Protein AF-V7DDE2-F1 (afdb_monomer)

Nearest PDB structures (foldseek):
  7qza-assembly1_A  TM=9.331E-01  e=8.440E-14  Pseudomonas putida
  7qyq-assembly1_D  TM=9.398E-01  e=1.914E-13  Pseudomonas putida
  7qyz-assembly1_A  TM=9.447E-01  e=3.537E-13  Pseudomonas putida
  7yzt-assembly1_B  TM=6.755E-01  e=1.272E-01  Acinetobacter radioresistens

Mean predicted aligned error: 3.85 Å

Organism: NCBI:txid1388762

Secondary structure (DSSP, 8-state):
----GGGT-SSPPSEEEEEEE--S-GGGHHHHHHHHGGG--SSSEEEEE-HHHHHHTT---TT--PPPPP--SS-------SEEEEEEES-HHHHHHT-

Solvent-accessible surface area (backbone atoms only — not comparable to full-atom values): 6298 Å² total; per-residue (Å²): 131,95,72,53,56,40,80,75,47,80,78,74,60,87,32,74,50,80,46,76,40,72,84,87,53,78,86,52,41,65,64,51,46,66,67,45,56,86,66,51,73,21,54,43,30,36,81,45,84,24,63,63,40,36,53,73,70,76,46,88,60,93,89,70,66,81,73,74,77,63,94,57,102,57,94,56,83,68,81,83,42,21,36,36,38,41,40,49,37,85,48,67,66,63,55,57,77,76,105

pLDDT: mean 93.15, std 5.47, range [56.41, 97.81]

Sequence (99 aa):
MPFQQGLLATPVPAHARHLFFSLQSPEALPAALDALLPQVDGEQLILGVGAPLAKALGRDVPGLRAFPQLDAAVENPSTQHALWLWLRGDERGDLLLRA

Radius of gyration: 15.31 Å; Cα contacts (8 Å, |Δi|>4): 130; chains: 1; bounding box: 33×39×34 Å

InterPro domains:
  IPR011008 Dimeric alpha-beta barrel [SSF54909] (2-96)

Foldseek 3Di:
DDALCQVPDPPFAPDKDKDFAADDDLVCVVVVCVVCVVVQNSRQKHKDAAPVQCVSVVHDDPPHDFDDFDD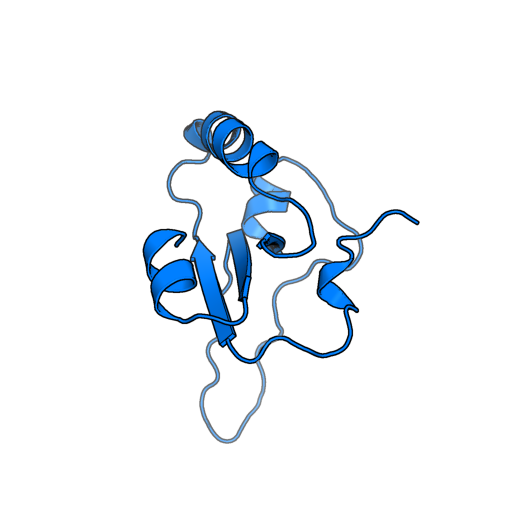DPDGDDRDTGGMMIMGGDRDVVVNVVVD

Structure (mmCIF, N/CA/C/O backbone):
data_AF-V7DDE2-F1
#
_entry.id   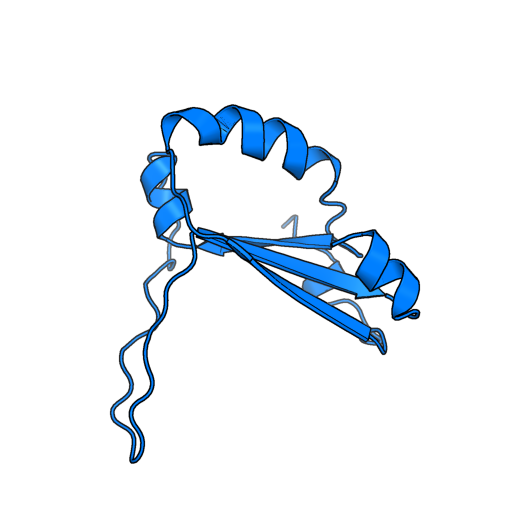AF-V7DDE2-F1
#
loop_
_atom_site.group_PDB
_atom_site.id
_atom_site.type_symbol
_atom_site.label_atom_id
_atom_site.label_alt_id
_atom_site.label_comp_id
_atom_site.label_asym_id
_atom_site.label_entity_id
_atom_site.label_seq_id
_atom_site.pdbx_PDB_ins_code
_atom_site.Cartn_x
_atom_site.Cartn_y
_atom_site.Cartn_z
_atom_site.occupancy
_atom_site.B_iso_or_equiv
_atom_site.auth_seq_id
_atom_site.auth_comp_id
_atom_site.auth_asym_id
_atom_site.auth_atom_id
_atom_site.pdbx_PDB_model_num
ATOM 1 N N . MET A 1 1 ? -12.821 -3.202 -15.876 1.00 56.41 1 MET A N 1
ATOM 2 C CA . MET A 1 1 ? -12.835 -2.927 -14.422 1.00 56.41 1 MET A CA 1
ATOM 3 C C . MET A 1 1 ? -11.715 -1.939 -14.151 1.00 56.41 1 MET A C 1
ATOM 5 O O . MET A 1 1 ? -10.633 -2.190 -14.669 1.00 56.41 1 MET A O 1
ATOM 9 N N . PRO A 1 2 ? -11.948 -0.814 -13.461 1.00 87.12 2 PRO A N 1
ATOM 10 C CA . PRO A 1 2 ? -10.869 0.113 -13.128 1.00 87.12 2 PRO A CA 1
ATOM 11 C C . PRO A 1 2 ? -9.895 -0.550 -12.142 1.00 87.12 2 PRO A C 1
ATOM 13 O O . PRO A 1 2 ? -10.324 -1.196 -11.188 1.00 87.12 2 PRO A O 1
ATOM 16 N N . PHE A 1 3 ? -8.593 -0.421 -12.392 1.00 94.25 3 PHE A N 1
ATOM 17 C CA . PHE A 1 3 ? -7.516 -0.882 -11.512 1.00 94.25 3 PHE A CA 1
ATOM 18 C C . PHE A 1 3 ? -6.310 0.058 -11.643 1.00 94.25 3 PHE A C 1
ATOM 20 O O . PHE A 1 3 ? -6.199 0.790 -12.629 1.00 94.25 3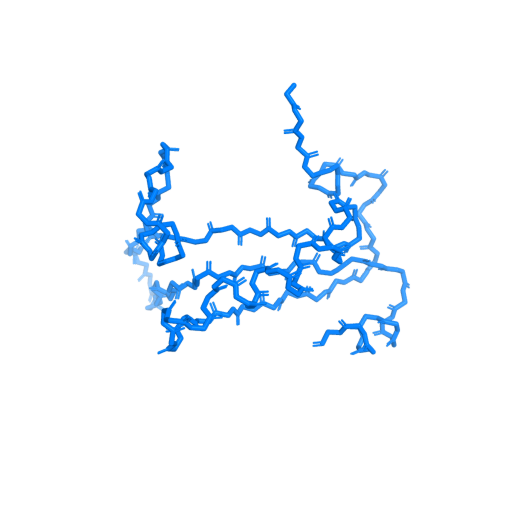 PHE A O 1
ATOM 27 N N . GLN A 1 4 ? -5.406 0.027 -10.663 1.00 96.81 4 GLN A N 1
ATOM 28 C CA . GLN A 1 4 ? -4.161 0.803 -10.688 1.00 96.81 4 GLN A CA 1
ATOM 29 C C . GLN A 1 4 ? -3.232 0.250 -11.778 1.00 96.81 4 GLN A C 1
ATOM 31 O O . GLN A 1 4 ? -2.703 -0.854 -11.638 1.00 96.81 4 GLN A O 1
ATOM 36 N N . GLN A 1 5 ? -3.077 0.987 -12.882 1.00 95.81 5 GLN A N 1
ATOM 37 C CA . GLN A 1 5 ? -2.401 0.530 -14.105 1.00 95.81 5 GLN A CA 1
ATOM 38 C C . GLN A 1 5 ? -0.957 0.083 -13.864 1.00 95.81 5 GLN A C 1
ATOM 40 O O . GLN A 1 5 ? -0.490 -0.880 -14.475 1.00 95.81 5 GLN A O 1
A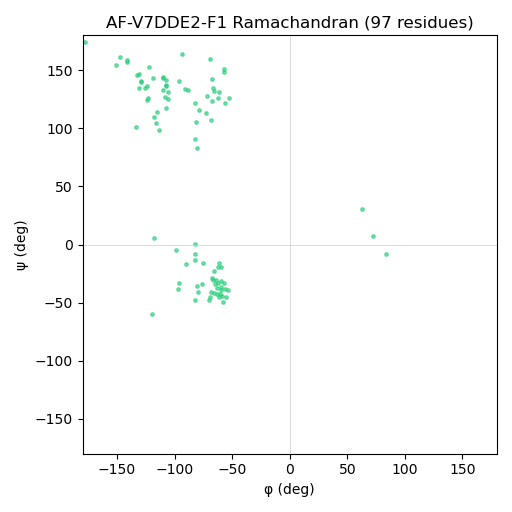TOM 45 N N . GLY A 1 6 ? -0.271 0.712 -12.909 1.00 95.56 6 GLY A N 1
ATOM 46 C CA . GLY A 1 6 ? 1.096 0.379 -12.542 1.00 95.56 6 GLY A CA 1
ATOM 47 C C . GLY A 1 6 ? 1.289 -1.066 -12.058 1.00 95.56 6 GLY A C 1
ATOM 48 O O . GLY A 1 6 ? 2.402 -1.579 -12.138 1.00 95.56 6 GLY A O 1
ATOM 49 N N . LEU A 1 7 ? 0.222 -1.760 -11.637 1.00 95.31 7 LEU A N 1
ATOM 50 C CA . LEU A 1 7 ? 0.271 -3.184 -11.279 1.00 95.31 7 LEU A CA 1
ATOM 51 C C . LEU A 1 7 ? 0.660 -4.086 -12.458 1.00 95.31 7 LEU A C 1
ATOM 53 O O . LEU A 1 7 ? 1.302 -5.112 -12.247 1.00 95.31 7 LEU A O 1
ATOM 57 N N . LEU A 1 8 ? 0.261 -3.719 -13.679 1.00 95.31 8 LEU A N 1
ATOM 58 C CA . LEU A 1 8 ? 0.482 -4.509 -14.898 1.00 95.31 8 LEU A CA 1
ATOM 59 C C . LEU A 1 8 ? 1.360 -3.778 -15.924 1.00 95.31 8 LEU A C 1
ATOM 61 O O . LEU A 1 8 ? 1.530 -4.261 -17.041 1.00 95.31 8 LEU A O 1
ATOM 65 N N . ALA A 1 9 ? 1.900 -2.611 -15.568 1.00 93.50 9 ALA A N 1
ATOM 66 C CA . ALA A 1 9 ? 2.700 -1.803 -16.477 1.00 93.50 9 ALA A CA 1
ATOM 67 C C . ALA A 1 9 ? 4.014 -2.507 -16.851 1.00 93.50 9 ALA A C 1
ATOM 69 O O . ALA A 1 9 ? 4.758 -2.970 -15.981 1.00 93.50 9 ALA A O 1
ATOM 70 N N . THR A 1 10 ? 4.306 -2.528 -18.153 1.00 91.94 10 THR A N 1
ATOM 71 C CA . THR A 1 10 ? 5.545 -3.060 -18.730 1.00 91.94 10 THR A CA 1
ATOM 72 C C . THR A 1 10 ? 6.234 -1.974 -19.570 1.00 91.94 10 THR A C 1
ATOM 74 O O . THR A 1 10 ? 5.536 -1.333 -20.358 1.00 91.94 10 THR A O 1
ATOM 77 N N . PRO A 1 11 ? 7.565 -1.793 -19.486 1.00 91.62 11 PRO A N 1
ATOM 78 C CA . PRO A 1 11 ? 8.491 -2.528 -18.625 1.00 91.62 11 PRO A CA 1
ATOM 79 C C . PRO A 1 11 ? 8.302 -2.187 -17.138 1.00 91.62 11 PRO A C 1
ATOM 81 O O . PRO A 1 11 ? 7.724 -1.161 -16.786 1.00 91.62 11 PRO A O 1
ATOM 84 N N . VAL A 1 12 ? 8.778 -3.070 -16.256 1.00 89.25 12 VAL A N 1
ATOM 85 C CA . VAL A 1 12 ? 8.857 -2.758 -14.823 1.00 89.25 12 VAL A CA 1
ATOM 86 C C . VAL A 1 12 ? 9.995 -1.745 -14.628 1.00 89.25 12 VAL A C 1
ATOM 88 O O . VAL A 1 12 ? 11.099 -2.027 -15.101 1.00 89.25 12 VAL A O 1
ATOM 91 N N . PRO A 1 13 ? 9.763 -0.599 -13.958 1.00 92.38 13 PRO A N 1
ATOM 92 C CA . PRO A 1 13 ? 10.809 0.385 -13.693 1.00 92.38 13 PRO A CA 1
ATOM 93 C C . PRO A 1 13 ? 11.991 -0.216 -12.936 1.00 92.38 13 PRO A C 1
ATOM 95 O O . PRO A 1 13 ? 11.830 -1.148 -12.142 1.00 92.38 13 PRO A O 1
ATOM 98 N N . ALA A 1 14 ? 13.180 0.342 -13.155 1.00 94.00 14 ALA A N 1
ATOM 99 C CA . ALA A 1 14 ? 14.412 -0.179 -12.565 1.00 94.00 14 ALA A CA 1
ATOM 100 C C . ALA A 1 14 ? 14.450 -0.043 -11.032 1.00 94.00 14 ALA A C 1
ATOM 102 O O . ALA A 1 14 ? 15.201 -0.763 -10.361 1.00 94.00 14 ALA A O 1
ATOM 103 N N . HIS A 1 15 ? 13.668 0.881 -10.464 1.00 96.31 15 HIS A N 1
ATOM 104 C CA . HIS A 1 15 ? 13.683 1.188 -9.042 1.00 96.31 15 HIS A CA 1
ATOM 105 C C . HIS A 1 15 ? 12.281 1.223 -8.427 1.00 96.31 15 HIS A C 1
ATOM 107 O O . HIS A 1 15 ? 11.286 1.607 -9.045 1.00 96.31 15 HIS A O 1
ATOM 113 N N . ALA A 1 16 ? 12.219 0.812 -7.160 1.00 95.94 16 ALA A N 1
ATOM 114 C CA . ALA A 1 16 ? 11.005 0.835 -6.365 1.00 95.94 16 ALA A CA 1
ATOM 115 C C . ALA A 1 16 ? 11.302 1.008 -4.871 1.00 95.94 16 ALA A C 1
ATOM 117 O O . ALA A 1 16 ? 12.357 0.596 -4.381 1.00 95.94 16 ALA A O 1
ATOM 118 N N . ARG A 1 17 ? 10.332 1.560 -4.136 1.00 96.75 17 ARG A N 1
ATOM 119 C CA . ARG A 1 17 ? 10.270 1.507 -2.669 1.00 96.75 17 ARG A CA 1
ATOM 120 C C . ARG A 1 17 ? 8.923 0.947 -2.231 1.00 96.75 17 ARG A C 1
ATOM 122 O O . ARG A 1 17 ? 7.880 1.356 -2.732 1.00 96.75 17 ARG A O 1
ATOM 129 N N . HIS A 1 18 ? 8.968 0.020 -1.280 1.00 96.62 18 HIS A N 1
ATOM 130 C CA . HIS A 1 18 ? 7.786 -0.549 -0.641 1.00 96.62 18 HIS A CA 1
ATOM 131 C C . HIS A 1 18 ? 7.708 0.000 0.780 1.00 96.62 18 HIS A C 1
ATOM 133 O O . HIS A 1 18 ? 8.619 -0.221 1.578 1.00 96.62 18 HIS A O 1
ATOM 139 N N . LEU A 1 19 ? 6.642 0.735 1.076 1.00 97.31 19 LEU A N 1
ATOM 140 C CA . LEU A 1 19 ? 6.368 1.264 2.405 1.00 97.31 19 LEU A CA 1
ATOM 141 C C . LEU A 1 19 ? 5.213 0.487 3.021 1.00 97.31 19 LEU A C 1
ATOM 143 O O . LEU A 1 19 ? 4.211 0.216 2.358 1.00 97.31 19 LEU A O 1
ATOM 147 N N . PHE A 1 20 ? 5.349 0.155 4.297 1.00 96.62 20 PHE A N 1
ATOM 148 C CA . PHE A 1 20 ? 4.365 -0.611 5.046 1.00 96.62 20 PHE A CA 1
ATOM 149 C C . PHE A 1 20 ? 3.944 0.192 6.269 1.00 96.62 20 PHE A C 1
ATOM 151 O O . PHE A 1 20 ? 4.793 0.608 7.056 1.00 96.62 20 PHE A O 1
ATOM 158 N N . PHE A 1 21 ? 2.640 0.402 6.437 1.00 95.94 21 PHE A N 1
ATOM 159 C CA . PHE A 1 21 ? 2.104 1.179 7.551 1.00 95.94 21 PHE A CA 1
ATOM 160 C C . PHE A 1 21 ? 1.187 0.325 8.416 1.00 95.94 21 PHE A C 1
ATOM 162 O O . PHE A 1 21 ? 0.406 -0.495 7.923 1.00 95.94 21 PHE A O 1
ATOM 169 N N . SER A 1 22 ? 1.257 0.566 9.720 1.00 94.94 22 SER A N 1
ATOM 170 C CA . SER A 1 22 ? 0.376 -0.026 10.722 1.00 94.94 22 SER A CA 1
ATOM 171 C C . SER A 1 22 ? -0.553 1.046 11.279 1.00 94.94 22 SER A C 1
ATOM 173 O O . SER A 1 22 ? -0.157 2.199 11.442 1.00 94.94 22 SER A O 1
ATOM 175 N N . LEU A 1 23 ? -1.794 0.670 11.578 1.00 93.06 23 LEU A N 1
ATOM 176 C CA . LEU A 1 23 ? -2.768 1.587 12.156 1.00 93.06 23 LEU A CA 1
ATOM 177 C C . LEU A 1 23 ? -2.493 1.752 13.655 1.00 93.06 23 LEU A C 1
ATOM 179 O O . LEU A 1 23 ? -2.604 0.785 14.404 1.00 93.06 23 LEU A O 1
ATOM 183 N N . GLN A 1 24 ? -2.139 2.965 14.079 1.00 92.94 24 GLN A N 1
ATOM 184 C CA . GLN A 1 24 ? -1.946 3.297 15.498 1.00 92.94 24 GLN A CA 1
ATOM 185 C C . GLN A 1 24 ? -3.184 3.955 16.117 1.00 92.94 24 GLN A C 1
ATOM 187 O O . GLN A 1 24 ? -3.526 3.665 17.257 1.00 92.94 24 GLN A O 1
ATOM 192 N N . SER A 1 25 ? -3.859 4.814 15.350 1.00 93.44 25 SER A N 1
ATOM 193 C CA . SER A 1 25 ? -4.995 5.630 15.784 1.00 93.44 25 SER A CA 1
ATOM 194 C C . SER A 1 25 ? -6.107 5.541 14.730 1.00 93.44 25 SER A C 1
ATOM 196 O O . SER A 1 25 ? -5.997 6.153 13.663 1.00 93.44 25 SER A O 1
ATOM 198 N N . PRO A 1 26 ? -7.151 4.724 14.959 1.00 92.31 26 PRO A N 1
ATOM 199 C CA . PRO A 1 26 ? -8.290 4.617 14.048 1.00 92.31 26 PRO A CA 1
ATOM 200 C C . PRO A 1 26 ? -9.038 5.940 13.844 1.00 92.31 26 PRO A C 1
ATOM 202 O O . PRO A 1 26 ? -9.555 6.190 12.761 1.00 92.31 26 PRO A O 1
ATOM 205 N N . GLU A 1 27 ? -9.071 6.806 14.853 1.00 94.94 27 GLU A N 1
ATOM 206 C CA . GLU A 1 27 ? -9.720 8.117 14.798 1.00 94.94 27 GLU A CA 1
ATOM 207 C C . GLU A 1 27 ? -9.024 9.100 13.843 1.00 94.94 27 GLU A C 1
ATOM 209 O O . GLU A 1 27 ? -9.692 9.942 13.245 1.00 94.94 27 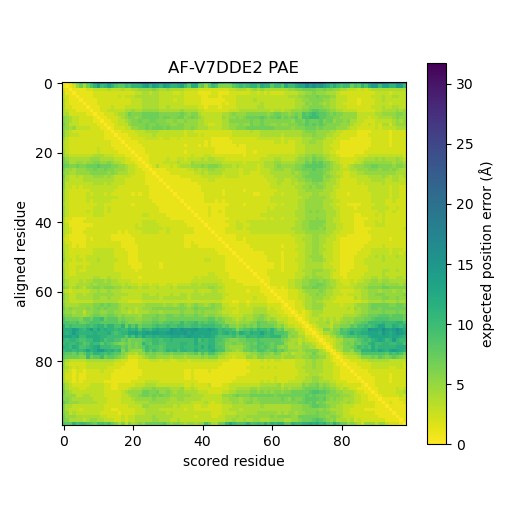GLU A O 1
ATOM 214 N N . ALA A 1 28 ? -7.710 8.964 13.632 1.00 95.12 28 ALA A N 1
ATOM 215 C CA . ALA A 1 28 ? -6.956 9.765 12.665 1.00 95.12 28 ALA A CA 1
ATOM 216 C C . ALA A 1 28 ? -7.066 9.241 11.220 1.00 95.12 28 ALA A C 1
ATOM 218 O O . ALA A 1 28 ? -6.608 9.898 10.282 1.00 95.12 28 ALA A O 1
ATOM 219 N N . LEU A 1 29 ? -7.664 8.060 11.023 1.00 95.44 29 LEU A N 1
ATOM 220 C CA . LEU A 1 29 ? -7.696 7.384 9.730 1.00 95.44 29 LEU A CA 1
ATOM 221 C C . LEU A 1 29 ? -8.357 8.206 8.609 1.00 95.44 29 LEU A C 1
ATOM 223 O O . LEU A 1 29 ? -7.770 8.245 7.528 1.00 95.44 29 LEU A O 1
ATOM 227 N N . PRO A 1 30 ? -9.515 8.873 8.808 1.00 95.81 30 PRO A N 1
ATOM 228 C CA . PRO A 1 30 ? -10.138 9.652 7.738 1.00 95.81 30 PRO A CA 1
ATOM 229 C C . PRO A 1 30 ? -9.206 10.745 7.207 1.00 95.81 30 PRO A C 1
ATOM 231 O O . PRO A 1 30 ? -8.931 10.785 6.014 1.00 95.81 30 PRO A O 1
ATOM 234 N N . ALA A 1 31 ? -8.616 11.542 8.104 1.00 96.69 31 ALA A N 1
ATOM 235 C CA . ALA A 1 31 ? -7.695 12.613 7.729 1.00 96.69 31 ALA A CA 1
ATOM 236 C C . ALA A 1 31 ? -6.430 12.083 7.031 1.00 96.69 31 ALA A C 1
ATOM 238 O O . ALA A 1 31 ? -5.938 12.692 6.082 1.00 96.69 31 ALA A O 1
ATOM 239 N N . ALA A 1 32 ? -5.909 10.932 7.470 1.00 96.31 32 ALA A N 1
ATOM 240 C CA . ALA A 1 32 ? -4.765 10.296 6.825 1.00 96.31 32 ALA A CA 1
ATOM 241 C C . ALA A 1 32 ? -5.092 9.824 5.396 1.00 96.31 32 ALA A C 1
ATOM 243 O O . ALA A 1 32 ? -4.278 10.005 4.491 1.00 96.31 32 ALA A O 1
ATOM 244 N N . LEU A 1 33 ? -6.278 9.243 5.177 1.00 96.56 33 LEU A N 1
ATOM 245 C CA . LEU A 1 33 ? -6.725 8.835 3.844 1.00 96.56 33 LEU A CA 1
ATOM 246 C C . LEU A 1 33 ? -7.003 10.044 2.946 1.00 96.56 33 LEU A C 1
ATOM 248 O O . LEU A 1 33 ? -6.582 10.028 1.792 1.00 96.56 33 LEU A O 1
ATOM 252 N N . ASP A 1 34 ? -7.620 11.103 3.472 1.00 97.81 34 ASP A N 1
ATOM 253 C CA . ASP A 1 34 ? -7.869 12.345 2.731 1.00 97.81 34 ASP A CA 1
ATOM 254 C C . ASP A 1 34 ? -6.562 12.994 2.247 1.00 97.81 34 ASP A C 1
ATOM 256 O O . ASP A 1 34 ? -6.504 13.521 1.137 1.00 97.81 34 ASP A O 1
ATOM 260 N N . ALA A 1 35 ? -5.489 12.915 3.041 1.00 97.12 35 ALA A N 1
ATOM 261 C CA . ALA A 1 35 ? -4.167 13.406 2.652 1.00 97.12 35 ALA A CA 1
ATOM 262 C C . ALA A 1 35 ? -3.439 12.478 1.659 1.00 97.12 35 ALA A C 1
ATOM 264 O O . ALA A 1 35 ? -2.674 12.947 0.812 1.00 97.12 35 ALA A O 1
ATOM 265 N N . LEU A 1 36 ? -3.642 11.161 1.764 1.00 96.69 36 LEU A N 1
ATOM 266 C CA . LEU A 1 36 ? -2.937 10.157 0.964 1.00 96.69 36 LEU A CA 1
ATOM 267 C C . LEU A 1 36 ? -3.558 9.958 -0.422 1.00 96.69 36 LEU A C 1
ATOM 269 O O . LEU A 1 36 ? -2.836 9.936 -1.415 1.00 96.69 36 LEU A O 1
ATOM 273 N N . LEU A 1 37 ? -4.881 9.793 -0.501 1.00 96.62 37 LEU A N 1
ATOM 274 C CA . LEU A 1 37 ? -5.575 9.405 -1.733 1.00 96.62 37 LEU A CA 1
ATOM 275 C C . LEU A 1 37 ? -5.310 10.340 -2.929 1.00 96.62 37 LEU A C 1
ATOM 277 O O . LEU A 1 37 ? -5.115 9.808 -4.020 1.00 96.62 37 LEU A O 1
ATOM 281 N N . PRO A 1 38 ? -5.213 11.679 -2.777 1.00 97.38 38 PRO A N 1
ATOM 282 C CA . PRO A 1 38 ? -4.878 12.573 -3.889 1.00 97.38 38 PRO A CA 1
ATOM 283 C C . PRO A 1 38 ? -3.493 12.333 -4.507 1.00 97.38 38 PRO A C 1
ATOM 285 O O . PRO A 1 38 ? -3.242 12.775 -5.623 1.00 97.38 38 PRO A O 1
ATOM 288 N N . GLN A 1 39 ? -2.588 11.663 -3.789 1.00 96.62 39 GLN A N 1
ATOM 289 C CA . GLN A 1 39 ? -1.231 11.364 -4.253 1.00 96.62 39 GLN A CA 1
ATOM 290 C C . GLN A 1 39 ? -1.149 10.022 -4.998 1.00 96.62 39 GLN A C 1
ATOM 292 O O . GLN A 1 39 ? -0.159 9.761 -5.682 1.00 96.62 39 GLN A O 1
ATOM 297 N N . VAL A 1 40 ? -2.158 9.153 -4.852 1.00 97.25 40 VAL A N 1
ATOM 298 C CA . VAL A 1 40 ? -2.189 7.808 -5.445 1.00 97.25 40 VAL A CA 1
ATOM 299 C C . VAL A 1 40 ? -2.656 7.906 -6.896 1.00 97.25 40 VAL A C 1
ATOM 301 O O . VAL A 1 40 ? -3.846 7.839 -7.193 1.00 97.25 40 VAL A O 1
ATOM 304 N N . ASP A 1 41 ? -1.698 8.058 -7.806 1.00 95.81 41 ASP A N 1
ATOM 305 C CA . ASP A 1 41 ? -1.946 8.114 -9.252 1.00 95.81 41 ASP A CA 1
ATOM 306 C C . ASP A 1 41 ? -2.263 6.739 -9.874 1.00 95.81 41 ASP A C 1
ATOM 308 O O . ASP A 1 41 ? -2.793 6.658 -10.981 1.00 95.81 41 ASP A O 1
ATOM 312 N N . GLY A 1 42 ? -1.968 5.645 -9.165 1.00 96.12 42 GLY A N 1
ATOM 313 C CA . GLY A 1 42 ? -2.174 4.283 -9.646 1.00 96.12 42 GLY A CA 1
ATOM 314 C C . GLY A 1 42 ? -1.186 3.839 -10.729 1.00 96.12 42 GLY A C 1
ATOM 315 O O . GLY A 1 42 ? -1.354 2.745 -11.270 1.00 96.12 42 GLY A O 1
ATOM 316 N N . GLU A 1 43 ? -0.156 4.630 -11.030 1.00 94.88 43 GLU A N 1
ATOM 317 C CA . GLU A 1 43 ? 0.906 4.327 -11.996 1.00 94.88 43 GLU A CA 1
ATOM 318 C C . GLU A 1 43 ? 2.283 4.298 -11.324 1.00 94.88 43 GLU A C 1
ATOM 320 O O . GLU A 1 43 ? 2.959 3.259 -11.338 1.00 94.88 43 GLU A O 1
ATOM 325 N N . GLN A 1 44 ? 2.683 5.418 -10.715 1.00 95.06 44 GLN A N 1
ATOM 326 C CA . GLN A 1 44 ? 3.950 5.578 -10.004 1.00 95.06 44 GLN A CA 1
ATOM 327 C C 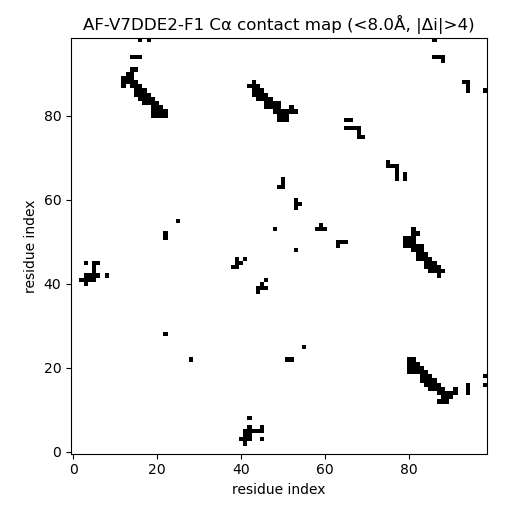. GLN A 1 44 ? 3.793 5.352 -8.502 1.00 95.06 44 GLN A C 1
ATOM 329 O O . GLN A 1 44 ? 4.714 4.832 -7.877 1.00 95.06 44 GLN A O 1
ATOM 334 N N . LEU A 1 45 ? 2.646 5.713 -7.923 1.00 97.19 45 LEU A N 1
ATOM 335 C CA . LEU A 1 45 ? 2.272 5.367 -6.557 1.00 97.19 45 LEU A CA 1
ATOM 336 C C . LEU A 1 45 ? 1.051 4.452 -6.579 1.00 97.19 45 LEU A C 1
ATOM 338 O O . LEU A 1 45 ? -0.055 4.857 -6.934 1.00 97.19 45 LEU A O 1
ATOM 342 N N . ILE A 1 46 ? 1.266 3.216 -6.140 1.00 97.44 46 ILE A N 1
ATOM 343 C CA . ILE A 1 46 ? 0.221 2.207 -6.001 1.00 97.44 46 ILE A CA 1
ATOM 344 C C . ILE A 1 46 ? -0.075 1.991 -4.521 1.00 97.44 46 ILE A C 1
ATOM 346 O O . ILE A 1 46 ? 0.841 1.860 -3.708 1.00 97.44 46 ILE A O 1
ATOM 350 N N . LEU A 1 47 ? -1.357 1.902 -4.184 1.00 97.75 47 LEU A N 1
ATOM 351 C CA . LEU A 1 47 ? -1.852 1.626 -2.842 1.00 97.75 47 LEU A CA 1
ATOM 352 C C . LEU A 1 47 ? -2.446 0.217 -2.750 1.00 97.75 47 LEU A C 1
ATOM 354 O O . LEU A 1 47 ? -3.344 -0.154 -3.505 1.00 97.75 47 LEU A O 1
ATOM 358 N N . GLY A 1 48 ? -1.981 -0.558 -1.779 1.00 96.50 48 GLY A N 1
ATOM 359 C CA . GLY A 1 48 ? -2.575 -1.811 -1.332 1.00 96.50 48 GLY A CA 1
ATOM 360 C C . GLY A 1 48 ? -3.247 -1.659 0.031 1.00 96.50 48 GLY A C 1
ATOM 361 O O . GLY A 1 48 ? -2.736 -0.981 0.925 1.00 96.50 48 GLY A O 1
ATOM 362 N N . VAL A 1 49 ? -4.388 -2.328 0.196 1.00 95.81 49 VAL A N 1
ATOM 363 C CA . VAL A 1 49 ? -5.179 -2.340 1.433 1.00 95.81 49 VAL A CA 1
ATOM 364 C C . VAL A 1 49 ? -5.000 -3.679 2.138 1.00 95.81 49 VAL A C 1
ATOM 366 O O . VAL A 1 49 ? -5.255 -4.731 1.555 1.00 95.81 49 VAL A O 1
ATOM 369 N N . GLY A 1 50 ? -4.590 -3.637 3.404 1.00 95.44 50 GLY A N 1
ATOM 370 C CA . GLY A 1 50 ? -4.548 -4.810 4.268 1.00 95.44 50 GLY A CA 1
ATOM 371 C C . GLY A 1 50 ? -5.820 -4.983 5.100 1.00 95.44 50 GLY A C 1
ATOM 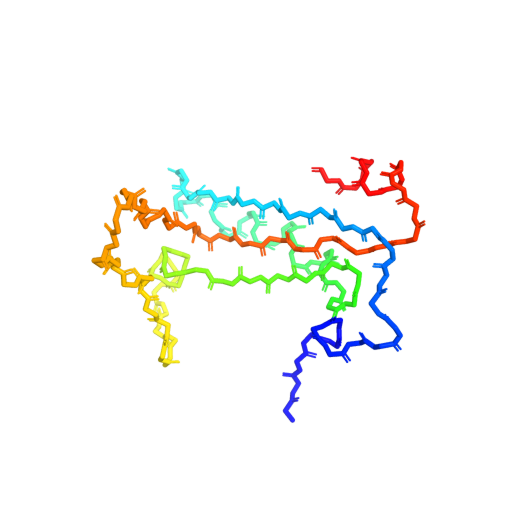372 O O . GLY A 1 50 ? -6.605 -4.050 5.292 1.00 95.44 50 GLY A O 1
ATOM 373 N N . ALA A 1 51 ? -6.000 -6.185 5.655 1.00 94.38 51 ALA A N 1
ATOM 374 C CA . ALA A 1 51 ? -7.145 -6.519 6.506 1.00 94.38 51 ALA A CA 1
ATOM 375 C C . ALA A 1 51 ? -7.357 -5.558 7.701 1.00 94.38 51 ALA A C 1
ATOM 377 O O . ALA A 1 51 ? -8.513 -5.220 7.969 1.00 94.38 51 ALA A O 1
ATOM 378 N N . PRO A 1 52 ? -6.308 -5.057 8.397 1.00 93.75 52 PRO A N 1
ATOM 379 C CA . PRO A 1 52 ? -6.497 -4.099 9.488 1.00 93.75 52 PRO A CA 1
ATOM 380 C C . PRO A 1 52 ? -7.196 -2.807 9.048 1.00 93.75 52 PRO A C 1
ATOM 382 O O . PRO A 1 52 ? -8.061 -2.312 9.768 1.00 93.75 52 PRO A O 1
ATOM 385 N N . LEU A 1 53 ? -6.871 -2.288 7.857 1.00 95.81 53 LEU A N 1
ATOM 386 C CA . LEU A 1 53 ? -7.501 -1.080 7.328 1.00 95.81 53 LEU A CA 1
ATOM 387 C C . LEU A 1 53 ? -8.957 -1.336 6.931 1.00 95.81 53 LEU A C 1
ATOM 389 O O . LEU A 1 53 ? -9.837 -0.580 7.334 1.00 95.81 53 LEU A O 1
ATOM 393 N N . ALA A 1 54 ? -9.223 -2.412 6.184 1.00 95.50 54 ALA A N 1
ATOM 394 C CA . ALA A 1 54 ? -10.588 -2.767 5.788 1.00 95.50 54 ALA A CA 1
ATOM 395 C C . ALA A 1 54 ? -11.507 -2.898 7.017 1.00 95.50 54 ALA A C 1
ATOM 397 O O . ALA A 1 54 ? -12.580 -2.293 7.060 1.00 95.50 54 ALA A O 1
ATOM 398 N N . LYS A 1 55 ? -11.024 -3.579 8.066 1.00 94.12 55 LYS A N 1
ATOM 399 C CA . LYS A 1 55 ? -11.729 -3.714 9.345 1.00 94.12 55 LYS A CA 1
ATOM 400 C C . LYS A 1 55 ? -11.969 -2.363 10.026 1.00 94.12 55 LYS A C 1
ATOM 402 O O . LYS A 1 55 ? -13.079 -2.124 10.492 1.00 94.12 55 LYS A O 1
ATOM 407 N N . ALA A 1 56 ? -10.964 -1.487 10.080 1.00 94.75 56 ALA A N 1
ATOM 408 C CA . ALA A 1 56 ? -11.096 -0.163 10.692 1.00 94.75 56 ALA A CA 1
ATOM 409 C C . ALA A 1 56 ? -12.109 0.735 9.958 1.00 94.75 56 ALA A C 1
ATOM 411 O O . ALA A 1 56 ? -12.787 1.537 10.591 1.00 94.75 56 ALA A O 1
ATOM 412 N N . LEU A 1 57 ? -12.264 0.555 8.643 1.00 95.12 57 LEU A N 1
ATOM 413 C CA . LEU A 1 57 ? -13.272 1.241 7.827 1.00 95.12 57 LEU A CA 1
ATOM 414 C C . LEU A 1 57 ? -14.665 0.589 7.889 1.00 95.12 57 LEU A C 1
ATOM 416 O O . LEU A 1 57 ? -15.581 1.048 7.203 1.00 95.12 57 LEU A O 1
ATOM 420 N N . GLY A 1 58 ? -14.835 -0.498 8.651 1.00 95.38 58 GLY A N 1
ATOM 421 C CA . GLY A 1 58 ? -16.084 -1.261 8.692 1.00 95.38 58 GLY A CA 1
ATOM 422 C C . GLY A 1 58 ? -16.447 -1.882 7.339 1.00 95.38 58 GLY A C 1
ATOM 423 O O . GLY A 1 58 ? -17.627 -1.997 7.009 1.00 95.38 58 GLY A O 1
ATOM 424 N N . ARG A 1 59 ? -15.444 -2.226 6.521 1.00 95.94 59 ARG A N 1
ATOM 425 C CA . ARG A 1 59 ? -15.620 -2.809 5.187 1.00 95.94 59 ARG A CA 1
ATOM 426 C C . ARG A 1 59 ? -15.181 -4.265 5.168 1.00 95.94 59 ARG A C 1
ATOM 428 O O . ARG A 1 59 ? -14.178 -4.629 5.776 1.00 95.94 59 ARG A O 1
ATOM 435 N N . ASP A 1 60 ? -15.912 -5.060 4.399 1.00 94.56 60 ASP A N 1
ATOM 436 C CA . ASP A 1 60 ? -15.519 -6.413 4.029 1.00 94.56 60 ASP A CA 1
ATOM 437 C C . ASP A 1 60 ? -15.072 -6.425 2.563 1.00 94.56 60 ASP A C 1
ATOM 439 O O . ASP A 1 60 ? -15.744 -5.858 1.696 1.00 94.56 60 ASP A O 1
ATOM 443 N N . VAL A 1 61 ? -13.914 -7.026 2.295 1.00 94.31 61 VAL A N 1
ATOM 444 C CA . VAL A 1 61 ? -13.340 -7.133 0.949 1.00 94.31 61 VAL A CA 1
ATOM 445 C C . VAL A 1 61 ? -13.254 -8.618 0.613 1.00 94.31 61 VAL A C 1
ATOM 447 O O . VAL A 1 61 ? -12.425 -9.319 1.198 1.00 94.31 61 VAL A O 1
ATOM 450 N N . PRO A 1 62 ? -14.073 -9.122 -0.328 1.00 94.50 62 PRO A N 1
ATOM 451 C CA . PRO A 1 62 ? -14.079 -10.536 -0.673 1.00 94.50 62 PRO A CA 1
ATOM 452 C C . PRO A 1 62 ? -12.681 -11.057 -1.027 1.00 94.50 62 PRO A C 1
ATOM 454 O O . PRO A 1 62 ? -11.998 -10.512 -1.893 1.00 94.50 62 PRO A O 1
ATOM 457 N N . GLY A 1 63 ? -12.255 -12.122 -0.345 1.00 93.56 63 GLY A N 1
ATOM 458 C CA . GLY A 1 63 ? -10.946 -12.752 -0.545 1.00 93.56 63 GLY A CA 1
ATOM 459 C C . GLY A 1 63 ? -9.783 -12.106 0.217 1.00 93.56 63 GLY A C 1
ATOM 460 O O . GLY A 1 63 ? -8.706 -12.704 0.266 1.00 93.56 63 GLY A O 1
ATOM 461 N N . LEU A 1 64 ? -9.978 -10.948 0.860 1.00 94.56 64 LEU A N 1
ATOM 462 C CA . LEU A 1 64 ? -8.969 -10.347 1.729 1.00 94.56 64 LEU A CA 1
ATOM 463 C C . LEU A 1 64 ? -8.863 -11.146 3.031 1.00 94.56 64 LEU A C 1
ATOM 465 O O . LEU A 1 64 ? -9.778 -11.175 3.850 1.00 94.56 64 LEU A O 1
ATOM 469 N N . ARG A 1 65 ? -7.718 -11.790 3.234 1.00 90.56 65 ARG A N 1
ATOM 470 C CA . ARG A 1 65 ? -7.417 -12.590 4.423 1.00 90.56 65 ARG A CA 1
ATOM 471 C C . ARG A 1 65 ? -5.967 -12.398 4.827 1.00 90.56 65 ARG A C 1
ATOM 473 O O . ARG A 1 65 ? -5.134 -12.047 3.994 1.00 90.56 65 ARG A O 1
ATOM 480 N N . ALA A 1 66 ? -5.672 -12.663 6.096 1.00 87.25 66 ALA A N 1
ATOM 481 C CA . ALA A 1 66 ? -4.294 -12.698 6.560 1.00 87.25 66 ALA A CA 1
ATOM 482 C C . ALA A 1 66 ? -3.481 -13.725 5.757 1.00 87.25 66 ALA A C 1
ATOM 484 O O . ALA A 1 66 ? -4.003 -14.756 5.305 1.00 87.25 66 ALA A O 1
ATOM 485 N N . PHE A 1 67 ? -2.195 -13.427 5.591 1.00 86.25 67 PHE A N 1
ATOM 486 C CA . PHE A 1 67 ? -1.255 -14.370 5.004 1.00 86.25 67 PHE A CA 1
ATOM 487 C C . PHE A 1 67 ? -1.203 -15.617 5.902 1.00 86.25 67 PHE A C 1
ATOM 489 O O . PHE A 1 67 ? -1.140 -15.477 7.125 1.00 86.25 67 PHE A O 1
ATOM 496 N N . PRO A 1 68 ? -1.311 -16.832 5.341 1.00 87.19 68 PRO A N 1
ATOM 497 C CA . PRO A 1 68 ? -1.303 -18.034 6.156 1.00 87.19 68 PRO A CA 1
ATOM 498 C C . PRO A 1 68 ? 0.076 -18.224 6.787 1.00 87.19 68 PRO A C 1
ATOM 500 O O . PRO A 1 68 ? 1.098 -17.981 6.146 1.00 87.19 68 PRO A O 1
ATOM 503 N N . GLN A 1 69 ? 0.108 -18.704 8.027 1.00 86.75 69 GLN A N 1
ATOM 504 C CA . GLN A 1 69 ? 1.353 -19.187 8.607 1.00 86.75 69 GLN A CA 1
ATOM 505 C C . GLN A 1 69 ? 1.843 -20.375 7.776 1.00 86.75 69 GLN A C 1
ATOM 507 O O . GLN A 1 69 ? 1.087 -21.314 7.523 1.00 86.75 69 GLN A O 1
ATOM 512 N N . LEU A 1 70 ? 3.088 -20.298 7.310 1.00 87.44 70 LEU A N 1
ATOM 513 C CA . LEU A 1 70 ? 3.694 -21.370 6.535 1.00 87.44 70 LEU A CA 1
ATOM 514 C C . LEU A 1 70 ? 4.410 -22.330 7.475 1.00 87.44 70 LEU A C 1
ATOM 516 O O . LEU A 1 70 ? 5.172 -21.899 8.340 1.00 87.44 70 LEU A O 1
ATOM 520 N N . ASP A 1 71 ? 4.183 -23.621 7.262 1.00 88.50 71 ASP A N 1
ATOM 521 C CA . ASP A 1 71 ? 5.028 -24.670 7.816 1.00 88.50 71 ASP A CA 1
ATOM 522 C C . ASP A 1 71 ? 6.261 -24.804 6.915 1.00 88.50 71 ASP A C 1
ATOM 524 O O . ASP A 1 71 ? 6.168 -25.235 5.762 1.00 88.50 71 ASP A O 1
ATOM 528 N N . ALA A 1 72 ? 7.397 -24.311 7.396 1.00 87.31 72 ALA A N 1
ATOM 529 C CA . ALA A 1 72 ? 8.636 -24.228 6.640 1.00 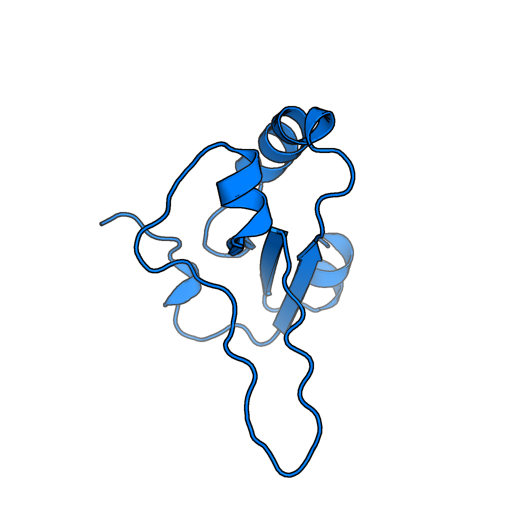87.31 72 ALA A CA 1
ATOM 530 C C . ALA A 1 72 ? 9.831 -24.557 7.539 1.00 87.31 72 ALA A C 1
ATOM 532 O O . ALA A 1 72 ? 9.773 -24.419 8.758 1.00 87.31 72 ALA A O 1
ATOM 533 N N . ALA A 1 73 ? 10.951 -24.938 6.919 1.00 91.44 73 ALA A N 1
ATOM 534 C CA . ALA A 1 73 ? 12.189 -25.267 7.633 1.00 91.44 73 ALA A CA 1
ATOM 535 C C . ALA A 1 73 ? 12.770 -24.092 8.448 1.00 91.44 73 ALA A C 1
ATOM 537 O O . ALA A 1 73 ? 13.626 -24.302 9.304 1.00 91.44 73 ALA A O 1
ATOM 538 N N . VAL A 1 74 ? 12.320 -22.865 8.171 1.00 88.62 74 VAL A N 1
ATOM 539 C CA . VAL A 1 74 ? 12.674 -21.646 8.902 1.00 88.62 74 VAL A CA 1
ATOM 540 C C . VAL A 1 74 ? 11.387 -20.927 9.281 1.00 88.62 74 VAL A C 1
ATOM 542 O O . VAL A 1 74 ? 10.452 -20.866 8.480 1.00 88.62 74 VAL A O 1
ATOM 545 N N . GLU A 1 75 ? 11.354 -20.367 10.490 1.00 83.94 75 GLU A N 1
ATOM 546 C CA . GLU A 1 75 ? 10.233 -19.562 10.964 1.00 83.94 75 GLU A CA 1
ATOM 547 C C . GLU A 1 75 ? 9.964 -18.397 10.001 1.00 83.94 75 GLU A C 1
ATOM 549 O O . GLU A 1 75 ? 10.838 -17.569 9.736 1.00 83.94 75 GLU A O 1
ATOM 554 N N . ASN A 1 76 ? 8.741 -18.345 9.470 1.00 81.31 76 ASN A N 1
ATOM 555 C CA . ASN A 1 76 ? 8.286 -17.261 8.613 1.00 81.31 76 ASN A CA 1
ATOM 556 C C . ASN A 1 76 ? 7.178 -16.470 9.326 1.00 81.31 76 ASN A C 1
ATOM 558 O O . ASN A 1 76 ? 6.021 -16.912 9.333 1.00 81.31 76 ASN A O 1
ATOM 562 N N . PRO A 1 77 ? 7.505 -15.323 9.945 1.00 80.19 77 PRO A N 1
ATOM 563 C CA . PRO A 1 77 ? 6.519 -14.530 10.656 1.00 80.19 77 PRO A CA 1
ATOM 564 C C . PRO A 1 77 ? 5.512 -13.919 9.675 1.00 80.19 77 PRO A C 1
ATOM 566 O O . PRO A 1 77 ? 5.860 -13.163 8.768 1.00 80.19 77 PRO A O 1
ATOM 569 N N . SER A 1 78 ? 4.227 -14.201 9.893 1.00 82.50 78 SER A N 1
ATOM 570 C CA . SER A 1 78 ? 3.145 -13.541 9.161 1.00 82.50 78 SER A CA 1
ATOM 571 C C . SER A 1 78 ? 2.864 -12.158 9.762 1.00 82.50 78 SER A C 1
ATOM 573 O O . SER A 1 78 ? 1.937 -11.982 10.560 1.00 82.50 78 SER A O 1
ATOM 575 N N . THR A 1 79 ? 3.644 -11.159 9.351 1.00 84.69 79 THR A N 1
ATOM 576 C CA . THR A 1 79 ? 3.426 -9.758 9.737 1.00 84.69 79 THR A CA 1
ATOM 577 C C . THR A 1 79 ? 2.369 -9.114 8.842 1.00 84.69 79 THR A C 1
ATOM 579 O O . THR A 1 79 ? 2.508 -9.061 7.622 1.00 84.69 79 THR A O 1
ATOM 582 N N . GLN A 1 80 ? 1.292 -8.620 9.452 1.00 87.50 80 GLN A N 1
ATOM 583 C CA . GLN A 1 80 ? 0.202 -7.937 8.754 1.00 87.50 80 GLN A CA 1
ATOM 584 C C . GLN A 1 80 ? 0.396 -6.418 8.810 1.00 87.50 80 GLN A C 1
ATOM 586 O O . GLN A 1 80 ? 0.759 -5.872 9.851 1.00 87.50 80 GLN A O 1
ATOM 591 N N . HIS A 1 81 ? 0.082 -5.731 7.712 1.00 94.88 81 HIS A N 1
ATOM 592 C CA . HIS A 1 81 ? 0.108 -4.270 7.625 1.00 94.88 81 HIS A CA 1
ATOM 593 C C . HIS A 1 81 ? -1.263 -3.729 7.218 1.00 94.88 81 HIS A C 1
ATOM 595 O O . HIS A 1 81 ? -2.049 -4.424 6.579 1.00 94.88 81 HIS A O 1
ATOM 601 N N . ALA A 1 82 ? -1.570 -2.496 7.622 1.00 95.31 82 ALA A N 1
ATOM 602 C CA . ALA A 1 82 ? -2.830 -1.832 7.294 1.00 95.31 82 ALA A CA 1
ATOM 603 C C . ALA A 1 82 ? -2.806 -1.267 5.866 1.00 95.31 82 ALA A C 1
ATOM 605 O O . ALA A 1 82 ? -3.785 -1.397 5.131 1.00 95.31 82 ALA A O 1
ATOM 606 N N . LEU A 1 83 ? -1.672 -0.686 5.470 1.00 96.31 83 LEU A N 1
ATOM 607 C CA . LEU A 1 83 ? -1.436 -0.131 4.141 1.00 96.31 83 LEU A CA 1
ATOM 608 C C . LEU A 1 83 ? -0.092 -0.604 3.600 1.00 96.31 83 LEU A C 1
ATOM 610 O O . LEU A 1 83 ? 0.887 -0.727 4.342 1.00 96.31 83 LEU A O 1
ATOM 614 N N . TRP A 1 84 ? -0.056 -0.799 2.289 1.00 97.50 84 TRP A N 1
ATOM 615 C CA . TRP A 1 84 ? 1.158 -0.998 1.515 1.00 97.50 84 TRP A CA 1
ATOM 616 C C . TRP A 1 84 ? 1.201 0.056 0.412 1.00 97.50 84 TRP A C 1
ATOM 618 O O . TRP A 1 84 ? 0.254 0.165 -0.361 1.00 97.50 84 TRP A O 1
ATOM 6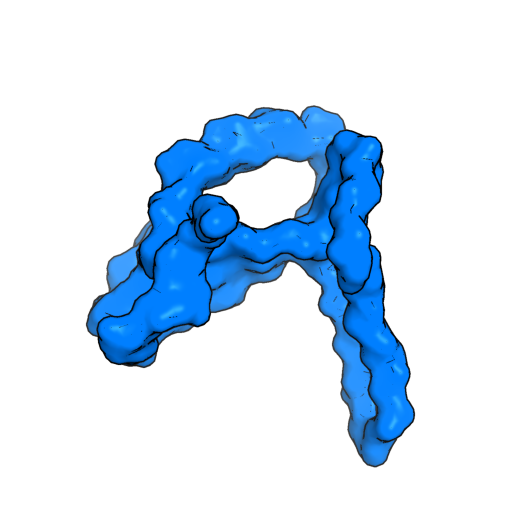28 N N . LEU A 1 85 ? 2.274 0.838 0.339 1.00 97.81 85 LEU A N 1
ATOM 629 C CA . LEU A 1 85 ? 2.519 1.757 -0.769 1.00 97.81 85 LEU A CA 1
ATOM 630 C C . LEU A 1 85 ? 3.689 1.244 -1.598 1.00 97.81 85 LEU A C 1
ATOM 632 O O . LEU A 1 85 ? 4.738 0.890 -1.055 1.00 97.81 85 LEU A O 1
ATOM 636 N N . TRP A 1 86 ? 3.516 1.225 -2.913 1.00 97.56 86 TRP A N 1
ATOM 637 C CA . TRP A 1 86 ? 4.562 0.882 -3.863 1.00 97.56 86 TRP A CA 1
ATOM 638 C C . TRP A 1 86 ? 4.860 2.094 -4.734 1.00 97.56 86 TRP A C 1
ATOM 640 O O . TRP A 1 86 ? 4.080 2.435 -5.623 1.00 97.56 86 TRP A O 1
ATOM 650 N N . LEU A 1 87 ? 5.988 2.745 -4.445 1.00 97.06 87 LEU A N 1
ATOM 651 C CA . LEU A 1 87 ? 6.531 3.816 -5.268 1.00 97.06 87 LEU A CA 1
ATOM 652 C C . LEU A 1 87 ? 7.436 3.211 -6.335 1.00 97.06 87 LEU A C 1
ATOM 654 O O . LEU A 1 87 ? 8.286 2.373 -6.022 1.00 97.06 87 LEU A O 1
ATOM 658 N N . ARG A 1 88 ? 7.258 3.646 -7.577 1.00 95.38 88 ARG A N 1
ATOM 659 C CA . ARG A 1 88 ? 7.929 3.134 -8.774 1.00 95.38 88 ARG A CA 1
ATOM 660 C C . ARG A 1 88 ? 8.526 4.297 -9.551 1.00 95.38 88 ARG A C 1
ATOM 662 O O . ARG A 1 88 ? 7.894 5.344 -9.664 1.00 95.38 88 ARG A O 1
ATOM 669 N N . GLY A 1 89 ? 9.726 4.113 -10.085 1.00 94.50 89 GLY A N 1
ATOM 670 C CA . GLY A 1 89 ? 10.397 5.147 -10.865 1.00 94.50 89 GLY A CA 1
ATOM 671 C C . GLY A 1 89 ? 11.735 4.682 -11.420 1.00 94.50 89 GLY A C 1
ATOM 672 O O . GLY A 1 89 ? 12.207 3.587 -11.110 1.00 94.50 89 GLY A O 1
ATOM 673 N N . ASP A 1 90 ? 12.344 5.536 -12.232 1.00 93.44 90 ASP A N 1
ATOM 674 C CA . ASP A 1 90 ? 13.608 5.241 -12.911 1.00 93.44 90 ASP A CA 1
ATOM 675 C C . ASP A 1 90 ? 14.827 5.849 -12.201 1.00 93.44 90 ASP A C 1
ATOM 677 O O . ASP A 1 90 ? 15.962 5.564 -12.573 1.00 93.44 90 ASP A O 1
ATOM 681 N N . GLU A 1 91 ? 14.610 6.635 -11.139 1.00 94.00 91 GLU A N 1
ATOM 682 C CA . GLU A 1 91 ? 15.659 7.305 -10.364 1.00 94.00 91 GLU A CA 1
ATOM 683 C C . GLU A 1 91 ? 15.463 7.051 -8.854 1.00 94.00 91 GLU A C 1
ATOM 685 O O . GLU A 1 91 ? 14.346 7.084 -8.331 1.00 94.00 91 GLU A O 1
ATOM 690 N N . ARG A 1 92 ? 16.545 6.724 -8.134 1.00 93.00 92 ARG A N 1
ATOM 691 C CA . ARG A 1 92 ? 16.478 6.300 -6.721 1.00 93.00 92 ARG A CA 1
ATOM 692 C C . ARG A 1 92 ? 16.346 7.479 -5.760 1.00 93.00 92 ARG A C 1
ATOM 694 O O . ARG A 1 92 ? 15.689 7.330 -4.731 1.00 93.00 92 ARG A O 1
ATOM 701 N N . GLY A 1 93 ? 16.987 8.604 -6.055 1.00 94.81 93 GLY A N 1
ATOM 702 C CA . GLY A 1 93 ? 16.896 9.847 -5.291 1.00 94.81 93 GLY A CA 1
ATOM 703 C C . GLY A 1 93 ? 15.485 10.431 -5.301 1.00 94.81 93 GLY A C 1
ATOM 704 O O . GLY A 1 93 ? 14.971 10.773 -4.237 1.00 94.81 93 GLY A O 1
ATOM 705 N N . ASP A 1 94 ? 14.810 10.426 -6.449 1.00 93.50 94 ASP A N 1
ATOM 706 C CA . ASP A 1 94 ? 13.405 10.847 -6.549 1.00 93.50 94 ASP A CA 1
ATOM 707 C C . ASP A 1 94 ? 12.489 9.969 -5.684 1.00 93.50 94 ASP A C 1
ATOM 709 O O . ASP A 1 94 ? 11.621 10.461 -4.958 1.00 93.50 94 ASP A O 1
ATOM 713 N N . LEU A 1 95 ? 12.719 8.652 -5.696 1.00 94.75 95 LEU A N 1
ATOM 714 C CA . LEU A 1 95 ? 12.001 7.718 -4.827 1.00 94.75 95 LEU A CA 1
ATOM 715 C C . LEU A 1 95 ? 12.328 7.925 -3.345 1.00 94.75 95 LEU A C 1
ATOM 717 O O . LEU A 1 95 ? 11.482 7.652 -2.497 1.00 94.75 95 LEU A O 1
ATOM 721 N N . LEU A 1 96 ? 13.534 8.378 -3.000 1.00 94.44 96 LEU A N 1
ATOM 722 C CA . LEU A 1 96 ? 13.872 8.723 -1.621 1.00 94.44 96 LEU A CA 1
ATOM 723 C C . LEU A 1 96 ? 13.113 9.974 -1.168 1.00 94.44 96 LEU A C 1
ATOM 725 O O . LEU A 1 96 ? 12.548 9.967 -0.082 1.00 94.44 96 LEU A O 1
ATOM 729 N N . LEU A 1 97 ? 13.063 11.011 -2.006 1.00 94.25 97 LEU A N 1
ATOM 730 C CA . LEU A 1 97 ? 12.399 12.275 -1.690 1.00 94.25 97 LEU A CA 1
ATOM 731 C C . LEU A 1 97 ? 10.879 12.125 -1.524 1.00 94.25 97 LEU A C 1
ATOM 733 O O . LEU A 1 97 ? 10.274 12.827 -0.718 1.00 94.25 97 LEU A O 1
ATOM 737 N N . ARG A 1 98 ? 10.260 11.217 -2.287 1.00 90.25 98 ARG A N 1
ATOM 738 C CA . ARG A 1 98 ? 8.803 11.006 -2.291 1.00 90.25 98 ARG A CA 1
ATOM 739 C C . ARG A 1 98 ? 8.269 10.114 -1.170 1.00 90.25 98 ARG A C 1
ATOM 741 O O . ARG A 1 98 ? 7.051 10.045 -1.026 1.00 90.25 98 ARG A O 1
ATOM 748 N N . ALA A 1 99 ? 9.119 9.385 -0.450 1.00 81.88 99 ALA A N 1
ATOM 749 C CA . ALA A 1 99 ? 8.682 8.324 0.461 1.00 81.88 99 ALA A CA 1
ATOM 750 C C . ALA A 1 99 ? 9.218 8.481 1.875 1.00 81.88 99 ALA A C 1
ATOM 752 O O . ALA A 1 99 ? 8.398 8.355 2.805 1.00 81.88 99 ALA A O 1
#